Protein AF-A0A7C7QFS0-F1 (afdb_monomer)

Secondary structure (DSSP, 8-state):
-GGGT----SSHHHHHHHEEEE-GGG--TT-EEEE--SSSSS--EEEEEEETTEEEE--STTSPPEEEETTSHHHHTTEEEEEEE-

Mean predicted aligned error: 2.81 Å

Structure (mmCIF, N/CA/C/O backbone):
data_AF-A0A7C7QFS0-F1
#
_entry.id   AF-A0A7C7QFS0-F1
#
loop_
_atom_site.group_PDB
_atom_site.id
_atom_site.type_symbol
_atom_site.label_atom_id
_atom_site.label_alt_id
_atom_site.label_comp_id
_atom_site.label_asym_id
_atom_site.label_entity_id
_atom_site.label_seq_id
_atom_site.pdbx_PDB_ins_code
_atom_site.Cartn_x
_atom_site.Cartn_y
_atom_site.Cartn_z
_atom_site.occupancy
_atom_site.B_iso_or_equiv
_atom_site.auth_seq_id
_atom_site.auth_comp_id
_atom_site.auth_asym_id
_atom_site.auth_atom_id
_atom_site.pdbx_PDB_model_num
ATOM 1 N N . TYR A 1 1 ? -12.361 4.303 -1.532 1.00 92.75 1 TYR A N 1
ATOM 2 C CA . TYR A 1 1 ? -13.213 3.424 -0.706 1.00 92.75 1 TYR A CA 1
ATOM 3 C C . TYR A 1 1 ? -14.480 4.096 -0.212 1.00 92.75 1 TYR A C 1
ATOM 5 O O . TYR A 1 1 ? -15.518 3.713 -0.714 1.00 92.75 1 TYR A O 1
ATOM 13 N N . ARG A 1 2 ? -14.444 5.126 0.654 1.00 93.19 2 ARG A N 1
ATOM 14 C CA . ARG A 1 2 ? -15.689 5.771 1.136 1.00 93.19 2 ARG A CA 1
ATOM 15 C C . ARG A 1 2 ? -16.609 6.257 0.007 1.00 93.19 2 ARG A C 1
ATOM 17 O O . ARG A 1 2 ? -17.791 5.956 0.020 1.00 93.19 2 ARG A O 1
ATOM 24 N N . HIS A 1 3 ? -16.052 6.932 -1.002 1.00 94.44 3 HIS A N 1
ATOM 25 C CA . HIS A 1 3 ? -16.803 7.337 -2.204 1.00 94.44 3 HIS A CA 1
ATOM 26 C C . HIS A 1 3 ? -17.339 6.160 -3.037 1.00 94.44 3 HIS A C 1
ATOM 28 O O . HIS A 1 3 ? -18.241 6.350 -3.836 1.00 94.44 3 HIS A O 1
ATOM 34 N N . ALA A 1 4 ? -16.794 4.959 -2.847 1.00 92.62 4 ALA A N 1
ATOM 35 C CA . ALA A 1 4 ? -17.228 3.718 -3.483 1.00 92.62 4 ALA A CA 1
ATOM 36 C C . ALA A 1 4 ? -18.098 2.854 -2.542 1.00 92.62 4 ALA A C 1
ATOM 38 O O . ALA A 1 4 ? -18.226 1.658 -2.763 1.00 92.62 4 ALA A O 1
ATOM 39 N N . GLY A 1 5 ? -18.642 3.428 -1.461 1.00 94.75 5 GLY A N 1
ATOM 40 C CA . GLY A 1 5 ? -19.553 2.741 -0.537 1.00 94.75 5 GLY A CA 1
ATOM 41 C C . GLY A 1 5 ? -18.894 1.872 0.541 1.00 94.75 5 GLY A C 1
ATOM 42 O O . GLY A 1 5 ? -19.595 1.373 1.412 1.00 94.75 5 GLY A O 1
ATOM 43 N N . ILE A 1 6 ? -17.564 1.731 0.544 1.00 93.94 6 ILE A N 1
ATOM 44 C CA . ILE A 1 6 ? -16.847 0.889 1.515 1.00 93.94 6 ILE A CA 1
ATOM 45 C C . ILE A 1 6 ? -16.353 1.752 2.678 1.00 93.94 6 ILE A C 1
ATOM 47 O O . ILE A 1 6 ? -15.588 2.711 2.481 1.00 93.94 6 ILE A O 1
ATOM 51 N N . GLN A 1 7 ? -16.774 1.411 3.898 1.00 94.25 7 GLN A N 1
ATOM 52 C CA . GLN A 1 7 ? -16.270 2.048 5.110 1.00 94.25 7 GLN A CA 1
ATOM 53 C C . GLN A 1 7 ? -14.902 1.484 5.472 1.00 94.25 7 GLN A C 1
ATOM 55 O O . GLN A 1 7 ? -14.699 0.281 5.539 1.00 94.25 7 GLN A O 1
ATOM 60 N N . VAL A 1 8 ? -13.943 2.376 5.700 1.00 93.69 8 VAL A N 1
ATOM 61 C CA . VAL A 1 8 ? -12.550 1.992 5.923 1.00 93.69 8 VAL A CA 1
ATOM 62 C C . VAL A 1 8 ? -12.007 2.780 7.109 1.00 93.69 8 VAL A C 1
ATOM 64 O O . VAL A 1 8 ? -12.168 4.008 7.131 1.00 93.69 8 VAL A O 1
ATOM 67 N N . PRO A 1 9 ? -11.346 2.117 8.076 1.00 95.88 9 PRO A N 1
ATOM 68 C CA . PRO A 1 9 ? -10.697 2.795 9.187 1.00 95.88 9 PRO A CA 1
ATOM 69 C C . PRO A 1 9 ? -9.675 3.839 8.734 1.00 95.88 9 PRO A C 1
ATOM 71 O O . PRO A 1 9 ? -9.109 3.777 7.637 1.00 95.88 9 PRO A O 1
ATOM 74 N N . ARG A 1 10 ? -9.407 4.825 9.591 1.00 95.19 10 ARG A N 1
ATOM 75 C CA . ARG A 1 10 ? -8.601 5.988 9.203 1.00 95.19 10 ARG A CA 1
ATOM 76 C C . ARG A 1 10 ? -7.117 5.662 9.048 1.00 95.19 10 ARG A C 1
ATOM 78 O O . ARG A 1 10 ? -6.454 6.305 8.227 1.00 95.19 10 ARG A O 1
ATOM 85 N N . THR A 1 11 ? -6.588 4.735 9.846 1.00 95.50 11 THR A N 1
ATOM 86 C CA . THR A 1 11 ? -5.146 4.462 9.913 1.00 95.50 11 THR A CA 1
ATOM 87 C C . THR A 1 11 ? -4.759 3.178 9.183 1.00 95.50 11 THR A C 1
ATOM 89 O O . THR A 1 11 ? -5.501 2.201 9.183 1.00 95.50 11 THR A O 1
ATOM 92 N N . THR A 1 12 ? -3.550 3.139 8.614 1.00 95.56 12 THR A N 1
ATOM 93 C CA . THR A 1 12 ? -3.016 1.959 7.909 1.00 95.56 12 THR A CA 1
ATOM 94 C C . THR A 1 12 ? -3.075 0.682 8.749 1.00 95.56 12 THR A C 1
ATOM 96 O O . THR A 1 12 ? -3.421 -0.379 8.242 1.00 95.56 12 THR A O 1
ATOM 99 N N . GLY A 1 13 ? -2.750 0.777 10.043 1.00 95.44 13 GLY A N 1
ATOM 100 C CA . GLY A 1 13 ? -2.760 -0.378 10.939 1.00 95.44 13 GLY A CA 1
ATOM 101 C C . GLY A 1 13 ? -4.163 -0.925 11.202 1.00 95.44 13 GLY A C 1
ATOM 102 O O . GLY A 1 13 ? -4.334 -2.136 11.292 1.00 95.44 13 GLY A O 1
ATOM 103 N N . GLU A 1 14 ? -5.168 -0.057 11.315 1.00 96.31 14 GLU A N 1
ATOM 104 C CA . GLU A 1 14 ? -6.564 -0.490 11.442 1.00 96.31 14 GLU A CA 1
ATOM 105 C C . GLU A 1 14 ? -7.090 -1.072 10.133 1.00 96.31 14 GLU A C 1
ATOM 107 O O . GLU A 1 14 ? -7.746 -2.104 10.162 1.00 96.31 14 GLU A O 1
ATOM 112 N N . GLN A 1 15 ? -6.753 -0.467 8.990 1.00 97.06 15 GLN A N 1
ATOM 113 C CA . GLN A 1 15 ? -7.115 -1.000 7.673 1.00 97.06 1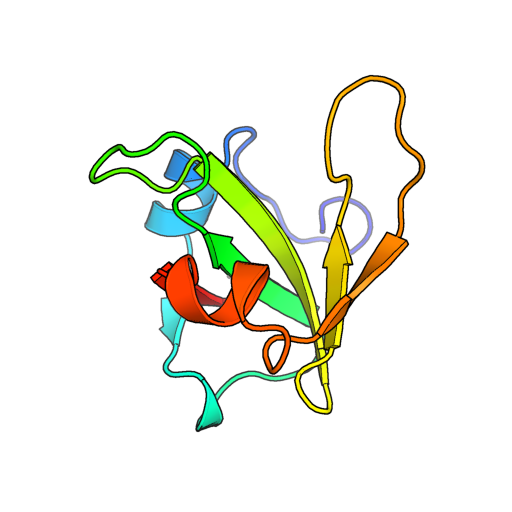5 GLN A CA 1
ATOM 114 C C . GLN A 1 15 ? -6.569 -2.408 7.466 1.00 97.06 15 GLN A C 1
ATOM 116 O O . GLN A 1 15 ? -7.294 -3.281 7.006 1.00 97.06 15 GLN A O 1
ATOM 121 N N . TYR A 1 16 ? -5.316 -2.645 7.857 1.00 96.44 16 TYR A N 1
ATOM 122 C CA . TYR A 1 16 ? -4.709 -3.971 7.813 1.00 96.44 16 TYR A CA 1
ATOM 123 C C . TYR A 1 16 ? -5.474 -4.989 8.658 1.00 96.44 16 TYR A C 1
ATOM 125 O O . TYR A 1 16 ? -5.760 -6.079 8.180 1.00 96.44 16 TYR A O 1
ATOM 133 N N . ARG A 1 17 ? -5.853 -4.623 9.890 1.00 95.44 17 ARG A N 1
AT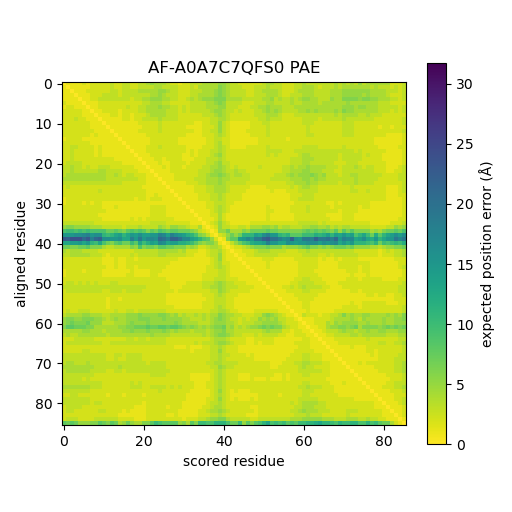OM 134 C CA . ARG A 1 17 ? -6.643 -5.502 10.772 1.00 95.44 17 ARG A CA 1
ATOM 135 C C . ARG A 1 17 ? -8.071 -5.734 10.277 1.00 95.44 17 ARG A C 1
ATOM 137 O O . ARG A 1 17 ? -8.629 -6.782 10.561 1.00 95.44 17 ARG A O 1
ATOM 144 N N . ALA A 1 18 ? -8.651 -4.765 9.574 1.00 9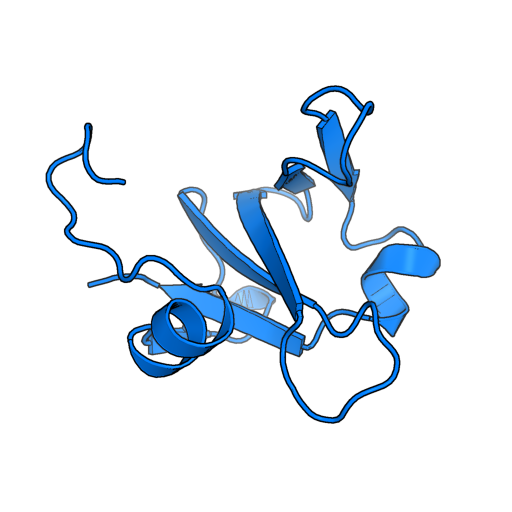5.81 18 ALA A N 1
ATOM 145 C CA . ALA A 1 18 ? -9.992 -4.855 9.002 1.00 95.81 18 ALA A CA 1
ATOM 146 C C . ALA A 1 18 ? -10.025 -5.548 7.627 1.00 95.81 18 ALA A C 1
ATOM 148 O O . ALA A 1 18 ? -11.103 -5.753 7.080 1.00 95.81 18 ALA A O 1
ATOM 1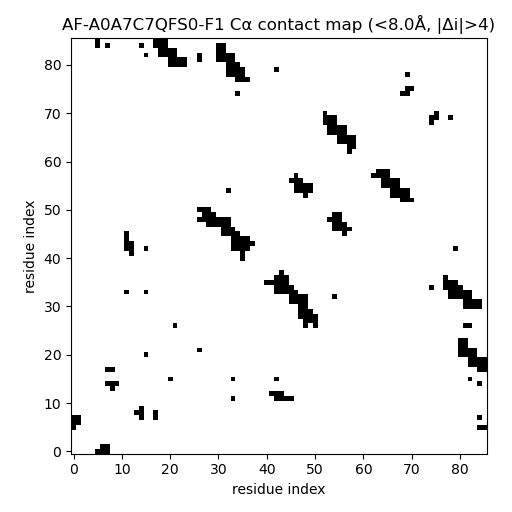49 N N . SER A 1 19 ? -8.867 -5.879 7.046 1.00 96.38 19 SER A N 1
ATOM 150 C CA . SER A 1 19 ? -8.787 -6.512 5.728 1.00 96.38 19 SER A CA 1
ATOM 151 C C . SER A 1 19 ? -8.739 -8.033 5.836 1.00 96.38 19 SER A C 1
ATOM 153 O O . SER A 1 19 ? -8.045 -8.582 6.692 1.00 96.38 19 SER A O 1
ATOM 155 N N . LEU A 1 20 ? -9.362 -8.721 4.881 1.00 97.19 20 LEU A N 1
ATOM 156 C CA . LEU A 1 20 ? -9.028 -10.112 4.589 1.00 97.19 20 LEU A CA 1
ATOM 157 C C . LEU A 1 20 ? -7.635 -10.144 3.951 1.00 97.19 20 LEU A C 1
ATOM 159 O O . LEU A 1 20 ? -7.464 -9.644 2.840 1.00 97.19 20 LEU A O 1
ATOM 163 N N . LEU A 1 21 ? -6.635 -10.687 4.646 1.00 96.62 21 LEU A N 1
ATOM 164 C CA . LEU A 1 21 ? -5.260 -10.723 4.144 1.00 96.62 21 LEU A CA 1
ATOM 165 C C . LEU A 1 21 ? -5.124 -11.708 2.980 1.00 96.62 21 LEU A C 1
ATOM 167 O O . LEU A 1 21 ? -5.572 -12.850 3.060 1.00 96.62 21 LEU A O 1
ATOM 171 N N . LEU A 1 22 ? -4.475 -11.255 1.908 1.00 95.38 22 LEU A N 1
ATOM 172 C CA . LEU A 1 22 ? -4.329 -12.001 0.664 1.00 95.38 22 LEU A CA 1
ATOM 173 C C . LEU A 1 22 ? -2.851 -12.160 0.282 1.00 95.38 22 LEU A C 1
ATOM 175 O O . LEU A 1 22 ? -2.076 -11.196 0.374 1.00 95.38 22 LEU A O 1
ATOM 179 N N . PRO A 1 23 ? -2.444 -13.348 -0.206 1.00 92.19 23 PRO A N 1
ATOM 180 C CA . PRO A 1 23 ? -1.141 -13.516 -0.829 1.00 92.19 23 PRO A CA 1
ATOM 181 C C . PRO A 1 23 ? -1.080 -12.746 -2.155 1.00 92.19 23 PRO A C 1
ATOM 183 O O . PRO A 1 23 ? -2.098 -12.490 -2.796 1.00 92.19 23 PRO A O 1
ATOM 186 N N . ARG A 1 24 ? 0.135 -12.416 -2.616 1.00 89.12 24 ARG A N 1
ATOM 187 C CA . ARG A 1 24 ? 0.343 -11.593 -3.827 1.00 89.12 24 ARG A CA 1
ATOM 188 C C . ARG A 1 24 ? -0.381 -12.113 -5.072 1.00 89.12 24 ARG A C 1
ATOM 190 O O . ARG A 1 24 ? -0.876 -11.309 -5.847 1.00 89.12 24 ARG A O 1
ATOM 197 N N . HIS A 1 25 ? -0.433 -13.430 -5.259 1.00 91.69 25 HIS A N 1
ATOM 198 C CA . HIS A 1 25 ? -1.061 -14.047 -6.431 1.00 91.69 25 HIS A CA 1
ATOM 199 C C . HIS A 1 25 ? -2.597 -13.975 -6.412 1.00 91.69 25 HIS A C 1
ATOM 201 O O . HIS A 1 25 ? -3.217 -14.177 -7.447 1.00 91.69 25 HIS A O 1
ATOM 207 N N . ALA A 1 26 ? -3.208 -13.696 -5.256 1.00 95.62 26 ALA A N 1
ATOM 208 C CA . ALA A 1 26 ? -4.657 -13.567 -5.109 1.00 95.62 26 ALA A CA 1
ATOM 209 C C . ALA A 1 26 ? -5.137 -12.108 -5.197 1.00 95.62 26 ALA A C 1
ATOM 211 O O . ALA A 1 26 ? -6.337 -11.856 -5.108 1.00 95.62 26 ALA A O 1
ATOM 212 N N . LEU A 1 27 ? -4.216 -11.148 -5.346 1.00 96.94 27 LEU A N 1
ATOM 213 C CA . LEU A 1 27 ? -4.560 -9.733 -5.421 1.00 96.94 27 LEU A CA 1
ATOM 214 C C . LEU A 1 27 ? -5.285 -9.402 -6.723 1.00 96.94 27 LEU A C 1
ATOM 216 O O . LEU A 1 27 ? -4.838 -9.758 -7.814 1.00 96.94 27 LEU A O 1
ATOM 220 N N . GLN A 1 28 ? -6.359 -8.634 -6.597 1.00 97.81 28 GLN A N 1
ATOM 221 C CA . GLN A 1 28 ? -7.140 -8.090 -7.700 1.00 97.81 28 GLN A CA 1
ATOM 222 C C . GLN A 1 28 ? -7.138 -6.556 -7.644 1.00 97.81 28 GLN A C 1
ATOM 224 O O . GLN A 1 28 ? -6.959 -5.980 -6.565 1.00 97.81 28 GLN A O 1
ATOM 229 N N . PRO A 1 29 ? -7.308 -5.863 -8.786 1.00 98.25 29 PRO A N 1
ATOM 230 C CA . PRO A 1 29 ? -7.420 -4.410 -8.798 1.00 98.25 29 PRO A CA 1
ATOM 231 C C . PRO A 1 29 ? -8.456 -3.913 -7.780 1.00 98.25 29 PRO A C 1
ATOM 233 O O . PRO A 1 29 ? -9.570 -4.428 -7.715 1.00 98.25 29 PRO A O 1
ATOM 236 N N . GLY A 1 30 ? -8.077 -2.920 -6.976 1.00 97.44 30 GLY A N 1
ATOM 237 C CA . GLY A 1 30 ? -8.899 -2.398 -5.882 1.00 97.44 30 GLY A CA 1
ATOM 238 C C . GLY A 1 30 ? -8.602 -3.000 -4.506 1.00 97.44 30 GLY A C 1
ATOM 239 O O . GLY A 1 30 ? -8.965 -2.376 -3.506 1.00 97.44 30 GLY A O 1
ATOM 240 N N . ASP A 1 31 ? -7.887 -4.125 -4.421 1.00 98.19 31 ASP A N 1
ATOM 241 C CA . ASP A 1 31 ? -7.319 -4.593 -3.153 1.00 98.19 31 ASP A CA 1
ATOM 242 C C . ASP A 1 31 ? -6.266 -3.593 -2.643 1.00 98.19 31 ASP A C 1
ATOM 244 O O . ASP A 1 31 ? -5.643 -2.855 -3.410 1.00 98.19 31 ASP A O 1
ATOM 248 N N . VAL A 1 32 ? -6.053 -3.548 -1.332 1.00 97.94 32 VAL A N 1
ATOM 249 C CA . VAL A 1 32 ? -4.989 -2.748 -0.721 1.00 97.94 32 VAL A CA 1
ATOM 250 C C . VAL A 1 32 ? -3.721 -3.570 -0.558 1.00 97.94 32 VAL A C 1
ATOM 252 O O . VAL A 1 32 ? -3.741 -4.790 -0.405 1.00 97.94 32 VAL A O 1
ATOM 255 N N . ILE A 1 33 ? -2.586 -2.886 -0.557 1.00 98.00 33 ILE A N 1
ATOM 256 C CA . ILE A 1 33 ? -1.291 -3.483 -0.255 1.00 98.00 33 ILE A CA 1
ATOM 257 C C . ILE A 1 33 ? -0.584 -2.687 0.831 1.00 98.00 33 ILE A C 1
ATOM 259 O O . ILE A 1 33 ? -0.638 -1.456 0.862 1.00 98.00 33 ILE A O 1
ATOM 263 N N . PHE A 1 34 ? 0.092 -3.399 1.724 1.00 97.31 34 PHE A N 1
ATOM 264 C CA . PHE A 1 34 ? 0.663 -2.842 2.942 1.00 97.31 34 PHE A CA 1
ATOM 265 C C . PHE A 1 34 ? 2.178 -2.995 2.973 1.00 97.31 34 PHE A C 1
ATOM 267 O O . PHE A 1 34 ? 2.720 -3.998 2.503 1.00 97.31 34 PHE A O 1
ATOM 274 N N . PHE A 1 35 ? 2.864 -2.018 3.573 1.00 96.62 35 PHE A N 1
ATOM 275 C CA . PHE A 1 35 ? 4.325 -2.001 3.645 1.00 96.62 35 PHE A CA 1
ATOM 276 C C . PHE A 1 35 ? 4.879 -1.584 5.017 1.00 96.62 35 PHE A C 1
ATOM 278 O O . PHE A 1 35 ? 4.287 -0.777 5.745 1.00 96.62 35 PHE A O 1
ATOM 285 N N . HIS A 1 36 ? 6.078 -2.082 5.325 1.00 95.38 36 HIS A N 1
ATOM 286 C CA . HIS A 1 36 ? 6.913 -1.719 6.473 1.00 95.38 36 HIS A CA 1
ATOM 287 C C . HIS A 1 36 ? 7.956 -0.659 6.072 1.00 95.38 36 HIS A C 1
ATOM 289 O O . HIS A 1 36 ? 9.113 -0.978 5.806 1.00 95.38 36 HIS A O 1
ATOM 295 N N . LEU A 1 37 ? 7.568 0.621 5.995 1.00 91.00 37 LEU A N 1
ATOM 296 C CA . LEU A 1 37 ? 8.501 1.696 5.609 1.00 91.00 37 LEU A CA 1
ATOM 297 C C . LEU A 1 37 ? 9.344 2.225 6.774 1.00 91.00 37 LEU A C 1
ATOM 299 O O . LEU A 1 37 ? 10.473 2.655 6.563 1.00 91.00 37 LEU A O 1
ATOM 303 N N . ARG A 1 38 ? 8.809 2.198 7.998 1.00 82.94 38 ARG A N 1
ATOM 304 C CA . ARG A 1 38 ? 9.443 2.804 9.184 1.00 82.94 38 ARG A CA 1
ATOM 305 C C . ARG A 1 38 ? 10.269 1.827 10.033 1.00 82.94 38 ARG A C 1
ATOM 307 O O . ARG A 1 38 ? 10.432 2.057 11.222 1.00 82.94 38 ARG A O 1
ATOM 314 N N . GLY A 1 39 ? 10.735 0.717 9.453 1.00 67.19 39 GLY A N 1
ATOM 315 C CA . GLY A 1 39 ? 11.599 -0.259 10.141 1.00 67.19 39 GLY A CA 1
ATOM 316 C C . GLY A 1 39 ? 10.953 -1.020 11.310 1.00 67.19 39 GLY A C 1
ATOM 317 O O . GLY A 1 39 ? 11.641 -1.755 12.007 1.00 67.19 39 GLY A O 1
ATOM 318 N N . ALA A 1 40 ? 9.647 -0.861 11.532 1.00 68.81 40 ALA A N 1
ATOM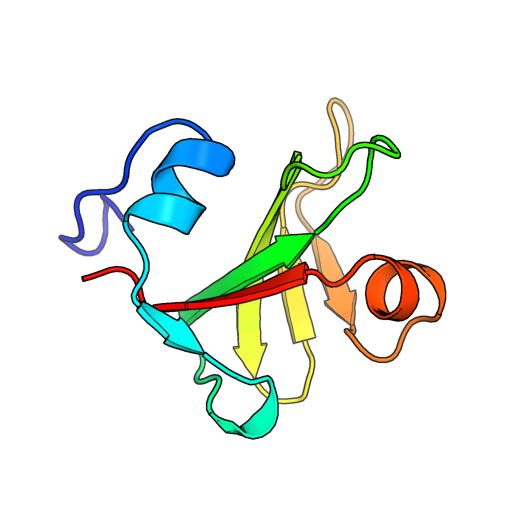 319 C CA . ALA A 1 40 ? 8.909 -1.525 12.600 1.00 68.81 40 ALA A CA 1
ATOM 320 C C . ALA A 1 40 ? 8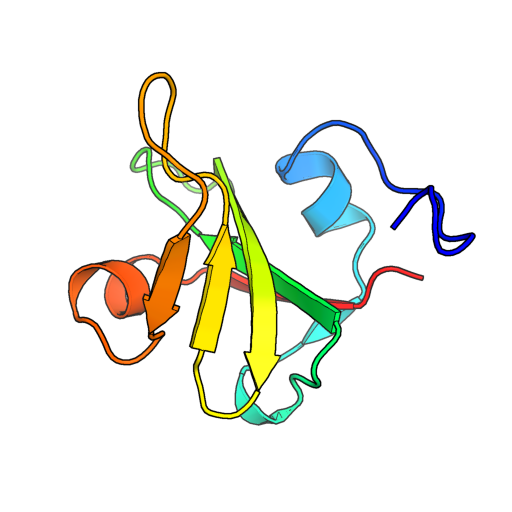.215 -2.803 12.103 1.00 68.81 40 ALA A C 1
ATOM 322 O O . ALA A 1 40 ? 7.856 -2.908 10.931 1.00 68.81 40 ALA A O 1
ATOM 323 N N . SER A 1 41 ? 7.898 -3.705 13.036 1.00 75.31 41 SER A N 1
ATOM 324 C CA . SER A 1 41 ? 7.023 -4.876 12.841 1.00 75.31 41 SER A CA 1
ATOM 325 C C . SER A 1 41 ? 5.572 -4.530 12.467 1.00 75.31 41 SER A C 1
ATOM 327 O O . SER A 1 41 ? 4.745 -5.420 12.292 1.00 75.31 41 SER A O 1
ATOM 329 N N . LYS A 1 42 ? 5.236 -3.236 12.378 1.00 88.56 42 LYS A N 1
ATOM 330 C CA . LYS A 1 42 ? 3.893 -2.733 12.086 1.00 88.56 42 LYS A CA 1
ATOM 331 C C . LYS A 1 42 ? 3.844 -2.098 10.703 1.00 88.56 42 LYS A C 1
ATOM 333 O O . LYS A 1 42 ? 4.699 -1.282 10.340 1.00 88.56 42 LYS A O 1
ATOM 338 N N . VAL A 1 43 ? 2.779 -2.401 9.965 1.00 94.56 43 VAL A N 1
ATOM 339 C CA . VAL A 1 43 ? 2.458 -1.740 8.696 1.00 94.56 43 VAL A CA 1
ATOM 340 C C . VAL A 1 43 ? 2.347 -0.228 8.892 1.00 94.56 43 VAL A C 1
ATOM 342 O O . VAL A 1 43 ? 1.708 0.263 9.823 1.00 94.56 43 VAL A O 1
ATOM 345 N N . SER A 1 44 ? 3.022 0.522 8.027 1.00 94.81 44 SER A N 1
ATOM 346 C CA . SER A 1 44 ? 3.153 1.984 8.141 1.00 94.81 44 SER A CA 1
ATOM 347 C C . SER A 1 44 ? 2.792 2.720 6.860 1.00 94.81 44 SER A C 1
ATOM 349 O O . SER A 1 44 ? 2.661 3.941 6.883 1.00 94.81 44 SER A O 1
ATOM 351 N N . HIS A 1 45 ? 2.586 1.989 5.765 1.00 96.75 45 HIS A N 1
ATOM 352 C CA . HIS A 1 45 ? 2.203 2.543 4.476 1.00 96.75 45 HIS A CA 1
ATOM 353 C C . HIS A 1 45 ? 1.208 1.632 3.761 1.00 96.75 45 HIS A C 1
ATOM 355 O O . HIS A 1 45 ? 1.254 0.414 3.941 1.00 96.75 45 HIS A O 1
ATOM 361 N N . VAL A 1 46 ? 0.321 2.234 2.969 1.00 97.62 46 VAL A N 1
ATOM 362 C CA . VAL A 1 46 ? -0.715 1.544 2.195 1.00 97.62 46 VAL A CA 1
ATOM 363 C C . VAL A 1 46 ? -0.799 2.122 0.783 1.00 97.62 46 VAL A C 1
ATOM 365 O O . VAL A 1 46 ? -0.591 3.321 0.577 1.00 97.62 46 VAL A O 1
ATOM 368 N N . GLY A 1 47 ? -1.090 1.262 -0.184 1.00 98.00 47 GLY A N 1
ATOM 369 C CA . GLY A 1 47 ? -1.437 1.624 -1.555 1.00 98.00 47 GLY A CA 1
ATOM 370 C C . GLY A 1 47 ? -2.632 0.813 -2.048 1.00 98.00 47 GLY A C 1
ATOM 371 O O . GLY A 1 47 ? -3.017 -0.166 -1.412 1.00 98.00 47 GLY A O 1
ATOM 372 N N . ILE A 1 48 ? -3.203 1.220 -3.178 1.00 98.38 48 ILE A N 1
ATOM 373 C CA . ILE A 1 48 ? -4.288 0.502 -3.858 1.00 98.38 48 ILE A CA 1
ATOM 374 C C . ILE A 1 48 ? -3.682 -0.241 -5.044 1.00 98.38 48 ILE A C 1
ATOM 376 O O . ILE A 1 48 ? -3.021 0.371 -5.885 1.00 98.38 48 ILE A O 1
ATOM 380 N N . TYR A 1 49 ? -3.885 -1.551 -5.096 1.00 98.62 49 TYR A N 1
ATOM 381 C CA . TYR A 1 49 ? -3.408 -2.408 -6.168 1.00 98.62 49 TYR A CA 1
ATOM 382 C C . TYR A 1 49 ? -4.169 -2.122 -7.463 1.00 98.62 49 TYR A C 1
ATOM 384 O O . TYR A 1 49 ? -5.392 -1.985 -7.466 1.00 98.62 49 TYR A O 1
ATOM 392 N N . LEU A 1 50 ? -3.432 -2.024 -8.566 1.00 98.50 50 LEU A N 1
ATOM 393 C CA . LEU A 1 50 ? -3.968 -1.724 -9.894 1.00 98.50 50 LEU A CA 1
ATOM 394 C C . LEU A 1 50 ? -3.969 -2.947 -10.823 1.00 98.50 50 LEU A C 1
ATOM 396 O O . LEU A 1 50 ? -4.492 -2.852 -11.927 1.00 98.50 50 LEU A O 1
ATOM 400 N N . GLY A 1 51 ? -3.395 -4.075 -10.393 1.00 97.44 51 GLY A N 1
ATOM 401 C CA . GLY A 1 51 ? -3.071 -5.201 -11.272 1.00 97.44 51 GLY A CA 1
ATOM 402 C C . GLY A 1 51 ? -1.620 -5.163 -11.755 1.00 97.44 51 GLY A C 1
ATOM 403 O O . GLY A 1 51 ? -0.920 -4.166 -11.580 1.00 97.44 51 GLY A O 1
ATOM 404 N N . ASP A 1 52 ? -1.152 -6.269 -12.333 1.00 96.12 52 ASP A N 1
ATOM 405 C CA . ASP A 1 52 ? 0.182 -6.403 -12.946 1.00 96.12 52 ASP A CA 1
ATOM 406 C C . ASP A 1 52 ? 1.354 -5.984 -12.044 1.00 96.12 52 ASP A C 1
ATOM 408 O O . ASP A 1 52 ? 2.332 -5.390 -12.490 1.00 96.12 52 ASP A O 1
ATOM 412 N N . GLY A 1 53 ? 1.248 -6.218 -10.734 1.00 96.00 53 GLY A N 1
ATOM 413 C CA . GLY A 1 53 ? 2.273 -5.791 -9.783 1.00 96.00 53 GLY A CA 1
ATOM 414 C C . GLY A 1 53 ? 2.320 -4.278 -9.532 1.00 96.00 53 GLY A C 1
ATOM 415 O O . GLY A 1 53 ? 3.186 -3.832 -8.783 1.00 96.00 53 GLY A O 1
ATOM 416 N N . ARG A 1 54 ? 1.409 -3.482 -10.101 1.00 98.38 54 ARG A N 1
ATOM 417 C CA . ARG A 1 54 ? 1.361 -2.020 -9.959 1.00 98.38 54 ARG A CA 1
ATOM 418 C C . ARG A 1 54 ? 0.411 -1.584 -8.854 1.00 98.38 54 ARG A C 1
ATOM 420 O O . ARG A 1 54 ? -0.592 -2.236 -8.569 1.00 98.38 54 ARG A O 1
ATOM 427 N N . PHE A 1 55 ? 0.700 -0.439 -8.246 1.00 98.69 55 PHE A N 1
ATOM 428 C CA . PHE A 1 55 ? -0.155 0.164 -7.228 1.00 98.69 55 PHE A CA 1
ATOM 429 C C . PHE A 1 55 ? -0.037 1.684 -7.201 1.00 98.69 55 PHE A C 1
ATOM 431 O O . PHE A 1 55 ? 1.021 2.236 -7.494 1.00 98.69 55 PHE A O 1
ATOM 438 N N . ILE A 1 56 ? -1.113 2.358 -6.802 1.00 98.62 56 ILE A N 1
ATOM 439 C CA . ILE A 1 56 ? -1.145 3.807 -6.584 1.00 98.62 56 ILE A CA 1
ATOM 440 C C . ILE A 1 56 ? -1.092 4.125 -5.091 1.00 98.62 56 ILE A C 1
ATOM 442 O O . ILE A 1 56 ? -1.718 3.450 -4.270 1.00 98.62 56 ILE A O 1
ATOM 446 N N . HIS A 1 57 ? -0.337 5.154 -4.715 1.00 98.12 57 HIS A N 1
ATOM 447 C CA . HIS A 1 57 ? -0.199 5.560 -3.318 1.00 98.12 57 HIS A CA 1
ATOM 448 C C . HIS A 1 57 ? 0.201 7.034 -3.176 1.00 98.12 57 HIS A C 1
ATOM 450 O O . HIS A 1 57 ? 0.694 7.659 -4.113 1.00 98.12 57 HIS A O 1
ATOM 456 N N . ALA A 1 58 ? 0.010 7.580 -1.972 1.00 97.19 58 ALA A N 1
ATOM 457 C CA . ALA A 1 58 ? 0.536 8.881 -1.564 1.00 97.19 58 ALA A CA 1
ATOM 458 C C . ALA A 1 58 ? 1.836 8.664 -0.755 1.00 97.19 58 ALA A C 1
ATOM 460 O O . ALA A 1 58 ? 1.750 8.347 0.430 1.00 97.19 58 ALA A O 1
ATOM 461 N N . PRO A 1 59 ? 3.033 8.754 -1.366 1.00 90.38 59 PRO A N 1
ATOM 462 C CA . PRO A 1 59 ? 4.284 8.237 -0.792 1.00 90.38 59 PRO A CA 1
ATOM 463 C C . PRO A 1 59 ? 4.714 8.891 0.523 1.00 90.38 59 PRO A C 1
ATOM 465 O O . PRO A 1 59 ? 5.184 8.207 1.428 1.00 90.38 59 PRO A O 1
ATOM 468 N N . SER A 1 60 ? 4.604 10.213 0.618 1.00 91.31 60 SER A N 1
ATOM 469 C CA . SER A 1 60 ? 4.970 10.984 1.806 1.00 91.31 60 SER A CA 1
ATOM 470 C C . SER A 1 60 ? 4.427 12.404 1.692 1.00 91.31 60 SER A C 1
ATOM 472 O O . SER A 1 60 ? 4.089 12.860 0.598 1.00 91.31 60 SER A O 1
ATOM 474 N N . THR A 1 61 ? 4.412 13.134 2.806 1.00 90.69 61 THR A N 1
ATOM 475 C CA . THR A 1 61 ? 4.140 14.577 2.817 1.00 90.69 61 THR A CA 1
ATOM 476 C C . THR A 1 61 ? 5.014 15.301 1.786 1.00 90.69 61 THR A C 1
ATOM 478 O O . THR A 1 61 ? 6.197 14.988 1.643 1.00 90.69 61 THR A O 1
ATOM 481 N N . GLY A 1 62 ? 4.416 16.232 1.039 1.00 93.69 62 GLY A N 1
ATOM 482 C CA . GLY A 1 62 ? 5.094 17.036 0.014 1.00 93.69 62 GLY A CA 1
ATOM 483 C C . GLY A 1 62 ? 5.297 16.347 -1.340 1.00 93.69 62 GLY A C 1
ATOM 484 O O . GLY A 1 62 ? 5.651 17.016 -2.307 1.00 93.69 62 GLY A O 1
ATOM 485 N N . LYS A 1 63 ? 5.045 15.037 -1.454 1.00 94.12 63 LYS A N 1
ATOM 486 C CA . LYS A 1 63 ? 5.115 14.314 -2.730 1.00 94.12 63 LYS A CA 1
ATOM 487 C C . LYS A 1 63 ? 3.731 14.130 -3.347 1.00 94.12 63 LYS A C 1
ATOM 489 O O . LYS A 1 63 ? 2.719 14.084 -2.651 1.00 94.12 63 LYS A O 1
ATOM 494 N N . LYS A 1 64 ? 3.702 14.004 -4.674 1.00 97.25 64 LYS A N 1
ATOM 495 C CA . LYS A 1 64 ? 2.477 13.740 -5.435 1.00 97.25 64 LYS A CA 1
ATOM 496 C C . LYS A 1 64 ? 2.086 12.268 -5.334 1.00 97.25 64 LYS A C 1
ATOM 498 O O . LYS A 1 64 ? 2.941 11.405 -5.149 1.00 97.25 64 LYS A O 1
ATOM 503 N N . VAL A 1 65 ? 0.790 12.006 -5.479 1.00 97.88 65 VAL A N 1
ATOM 504 C CA . VAL A 1 65 ? 0.268 10.651 -5.677 1.00 97.88 65 VAL A CA 1
ATOM 505 C C . VAL A 1 65 ? 0.913 10.061 -6.930 1.00 97.88 65 VAL A C 1
ATOM 507 O O . VAL A 1 65 ? 0.976 10.728 -7.962 1.00 97.88 65 VAL A O 1
ATOM 510 N N . SER A 1 66 ? 1.408 8.832 -6.831 1.00 97.94 66 SER A N 1
ATOM 511 C CA . SER A 1 66 ? 2.171 8.179 -7.894 1.00 97.94 66 SER A CA 1
ATOM 512 C C . SER A 1 66 ? 1.855 6.694 -7.983 1.00 97.94 66 SER A C 1
ATOM 514 O O . SER A 1 66 ? 1.395 6.083 -7.015 1.00 97.94 66 SER A O 1
ATOM 516 N N . VAL A 1 67 ? 2.137 6.117 -9.150 1.00 98.50 67 VAL A N 1
ATOM 517 C CA . VAL A 1 67 ? 2.128 4.669 -9.369 1.00 98.50 67 VAL A CA 1
ATOM 518 C C . VAL A 1 67 ? 3.530 4.119 -9.113 1.00 98.50 67 VAL A C 1
ATOM 520 O O . VAL A 1 67 ? 4.530 4.772 -9.406 1.00 98.50 67 VAL A O 1
ATOM 523 N N . SER A 1 68 ? 3.610 2.937 -8.521 1.00 98.25 68 SER A N 1
ATOM 524 C CA . SER A 1 68 ? 4.850 2.202 -8.278 1.00 98.25 68 SER A CA 1
ATOM 525 C C . SER A 1 68 ? 4.641 0.711 -8.525 1.00 98.25 68 SER A C 1
ATOM 527 O O . SER A 1 68 ? 3.507 0.242 -8.639 1.00 98.25 68 SER A O 1
ATOM 529 N N . GLU A 1 69 ? 5.742 -0.032 -8.612 1.00 97.75 69 GLU A N 1
ATOM 530 C CA . GLU A 1 69 ? 5.742 -1.461 -8.921 1.00 97.75 69 GLU A CA 1
ATOM 531 C C . GLU A 1 69 ? 6.245 -2.288 -7.737 1.00 97.75 69 GLU A C 1
ATOM 533 O O . GLU A 1 69 ? 7.247 -1.962 -7.103 1.00 97.75 69 GLU A O 1
ATOM 538 N N . LEU A 1 70 ? 5.583 -3.410 -7.458 1.00 95.94 70 LEU A N 1
ATOM 539 C CA . LEU A 1 70 ? 6.002 -4.400 -6.461 1.00 95.94 70 LEU A CA 1
ATOM 540 C C . LEU A 1 70 ? 7.316 -5.100 -6.833 1.00 95.94 70 LEU A C 1
ATOM 542 O O . LEU A 1 70 ? 7.946 -5.710 -5.965 1.00 95.94 70 LEU A O 1
ATOM 546 N N . GLY A 1 71 ? 7.706 -5.038 -8.110 1.00 96.00 71 GLY A N 1
ATOM 547 C CA . GLY A 1 71 ? 8.982 -5.541 -8.614 1.00 96.00 71 GLY A CA 1
ATOM 548 C C . GLY A 1 71 ? 10.182 -4.685 -8.201 1.00 96.00 71 GLY A C 1
ATOM 549 O O . GLY A 1 71 ? 11.276 -5.234 -8.048 1.00 96.00 71 GLY A O 1
ATOM 550 N N . ASP A 1 72 ? 9.975 -3.386 -7.948 1.00 96.69 72 ASP A N 1
ATOM 551 C CA . ASP A 1 72 ? 11.022 -2.464 -7.497 1.00 96.69 72 ASP A CA 1
ATOM 552 C C . ASP A 1 72 ? 11.660 -3.000 -6.201 1.00 96.69 72 ASP A C 1
ATOM 554 O O . ASP A 1 72 ? 10.942 -3.256 -5.224 1.00 96.69 72 ASP A O 1
ATOM 558 N N . PRO A 1 73 ? 12.996 -3.164 -6.139 1.00 96.50 73 PRO A N 1
ATOM 559 C CA . PRO A 1 73 ? 13.688 -3.635 -4.945 1.00 96.50 73 PRO A CA 1
ATOM 560 C C . PRO A 1 73 ? 13.300 -2.898 -3.656 1.00 96.50 73 PRO A C 1
ATOM 562 O O . PRO A 1 73 ? 13.247 -3.525 -2.592 1.00 96.50 73 PRO A O 1
ATOM 565 N N . TYR A 1 74 ? 13.012 -1.595 -3.726 1.00 94.75 74 TYR A N 1
ATOM 566 C CA . TYR A 1 74 ? 12.589 -0.798 -2.581 1.00 94.75 74 TYR A CA 1
ATOM 567 C C . TYR A 1 74 ? 11.248 -1.284 -2.015 1.00 94.75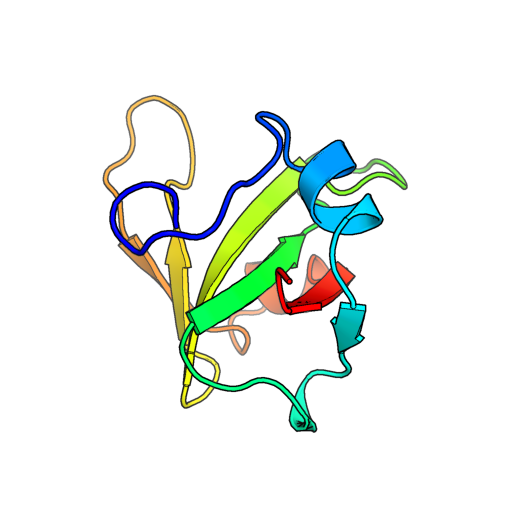 74 TYR A C 1
ATOM 569 O O . TYR A 1 74 ? 11.144 -1.530 -0.807 1.00 94.75 74 TYR A O 1
ATOM 577 N N . TRP A 1 75 ? 10.244 -1.458 -2.875 1.00 95.62 75 TRP A N 1
ATOM 578 C CA . TRP A 1 75 ? 8.901 -1.894 -2.491 1.00 95.62 75 TRP A CA 1
ATOM 579 C C . TRP A 1 75 ? 8.851 -3.385 -2.190 1.00 95.62 75 TRP A C 1
ATOM 581 O O . TRP A 1 75 ? 8.263 -3.796 -1.188 1.00 95.62 75 TRP A O 1
ATOM 591 N N . ARG A 1 76 ? 9.552 -4.196 -2.987 1.00 94.94 76 ARG A N 1
ATOM 592 C CA . ARG A 1 76 ? 9.621 -5.650 -2.834 1.00 94.94 76 ARG A CA 1
ATOM 593 C C . ARG A 1 76 ? 10.116 -6.060 -1.454 1.00 94.94 76 ARG A C 1
ATOM 595 O O . ARG A 1 76 ? 9.529 -6.959 -0.858 1.00 94.94 76 ARG A O 1
ATOM 602 N N . ARG A 1 77 ? 11.165 -5.395 -0.950 1.00 94.12 77 ARG A N 1
ATOM 603 C CA . ARG A 1 77 ? 11.758 -5.651 0.378 1.00 94.12 77 ARG A CA 1
ATOM 604 C C . ARG A 1 77 ? 10.868 -5.210 1.542 1.00 94.12 77 ARG A C 1
ATOM 606 O O . ARG A 1 77 ? 11.081 -5.661 2.659 1.00 94.12 77 ARG A O 1
ATOM 613 N N . ARG A 1 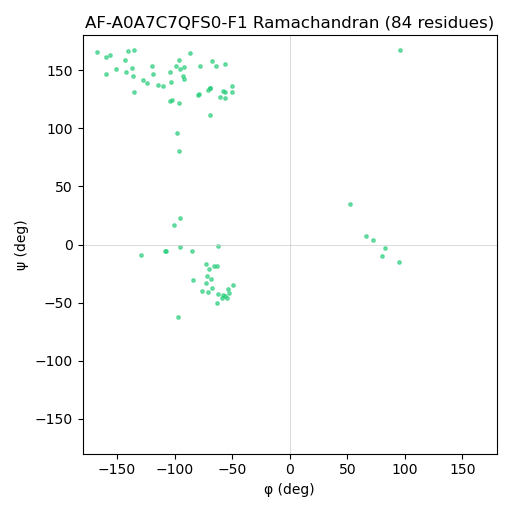78 ? 9.917 -4.305 1.304 1.00 94.69 78 ARG A N 1
ATOM 614 C CA . ARG A 1 78 ? 9.080 -3.691 2.350 1.00 94.69 78 ARG A CA 1
ATOM 615 C C . ARG A 1 78 ? 7.640 -4.173 2.325 1.00 94.69 78 ARG A C 1
ATOM 617 O O . ARG A 1 78 ? 6.871 -3.784 3.197 1.00 94.69 78 ARG A O 1
ATOM 624 N N . PHE A 1 79 ? 7.266 -4.969 1.332 1.00 95.00 79 PHE A N 1
ATOM 625 C CA . PHE A 1 79 ? 5.931 -5.532 1.215 1.00 95.00 79 PHE A CA 1
ATOM 626 C C . PHE A 1 79 ? 5.613 -6.403 2.430 1.00 95.00 79 PHE A C 1
ATOM 628 O O . PHE A 1 79 ? 6.368 -7.319 2.748 1.00 95.00 79 PHE A O 1
ATOM 635 N N . ALA A 1 80 ? 4.489 -6.115 3.076 1.00 94.75 80 ALA A N 1
ATOM 636 C CA . ALA A 1 80 ? 3.987 -6.868 4.214 1.00 94.75 80 ALA A CA 1
ATOM 637 C C . ALA A 1 80 ? 2.931 -7.888 3.765 1.00 94.75 80 ALA A C 1
ATOM 639 O O . ALA A 1 80 ? 3.143 -9.088 3.887 1.00 94.75 80 ALA A O 1
ATOM 640 N N . SER A 1 81 ? 1.816 -7.414 3.205 1.00 95.44 81 SER A N 1
ATOM 641 C CA . SER A 1 81 ? 0.717 -8.255 2.717 1.00 95.44 81 SER A CA 1
ATOM 642 C C . SER A 1 81 ? -0.143 -7.492 1.714 1.00 95.44 81 SER A C 1
ATOM 644 O O . SER A 1 81 ? -0.134 -6.258 1.692 1.00 95.44 81 SER A O 1
ATOM 646 N N . GLY A 1 82 ? -0.921 -8.225 0.921 1.00 97.50 82 GLY A N 1
ATOM 647 C CA . GLY A 1 82 ? -2.130 -7.697 0.302 1.00 97.50 82 GLY A CA 1
ATOM 648 C C . GLY A 1 82 ? -3.327 -7.833 1.243 1.00 97.50 82 GLY A C 1
ATOM 649 O O . GLY A 1 82 ? -3.262 -8.585 2.222 1.00 97.50 82 GLY A O 1
ATOM 650 N N . GLY A 1 83 ? -4.414 -7.125 0.960 1.00 97.62 83 GLY A N 1
ATOM 651 C CA . GLY A 1 83 ? -5.656 -7.254 1.705 1.00 97.62 83 GLY A CA 1
ATOM 652 C C . GLY A 1 83 ? -6.875 -6.758 0.940 1.00 97.62 83 GLY A C 1
ATOM 653 O O . GLY A 1 83 ? -6.793 -5.798 0.177 1.00 97.62 83 GLY A O 1
ATOM 654 N N . ARG A 1 84 ? -8.014 -7.403 1.174 1.00 97.56 84 ARG A N 1
ATOM 655 C CA . ARG A 1 84 ? -9.317 -6.984 0.663 1.00 97.56 84 ARG A CA 1
ATOM 656 C C . ARG A 1 84 ? -10.124 -6.337 1.774 1.00 97.56 84 ARG A C 1
ATOM 658 O O . ARG A 1 84 ? -10.336 -6.949 2.819 1.00 97.56 84 ARG A O 1
ATOM 665 N N . LEU A 1 85 ? -10.552 -5.102 1.536 1.00 93.69 85 LEU A N 1
ATOM 666 C CA . LEU A 1 85 ? -11.457 -4.382 2.427 1.00 93.69 85 LEU A CA 1
ATOM 667 C C . LEU A 1 85 ? -12.886 -4.869 2.161 1.00 93.69 85 LEU A C 1
ATOM 669 O O . LEU A 1 85 ? -13.299 -4.912 1.001 1.00 93.69 85 LEU A O 1
ATOM 673 N N . LEU A 1 86 ? -13.580 -5.262 3.229 1.00 81.69 86 LEU A N 1
ATOM 674 C CA . LEU A 1 86 ? -14.964 -5.741 3.220 1.00 81.69 86 LEU A CA 1
ATOM 675 C C . LEU A 1 86 ? -15.932 -4.631 3.640 1.00 81.69 86 LEU A C 1
ATOM 677 O O . LEU A 1 86 ? -15.507 -3.747 4.421 1.00 81.69 86 LEU A O 1
#

Sequence (86 aa):
YRHAGIQVPRTTGEQYRASLLLPRHALQPGDVIFFHLRGASKVSHVGIYLGDGRFIHAPSTGKKVSVSELGDPYWRRRFASGGRLL

Foldseek 3Di:
DVVVVFDADDAPQRNVVQFDWDAPVPDDFQWKWFWDPPPDPTTHFIWTDHDPQKTWGDPDPPDDIDIDGCPPPVNVVTTDTITDHD

Nearest PDB structures (fold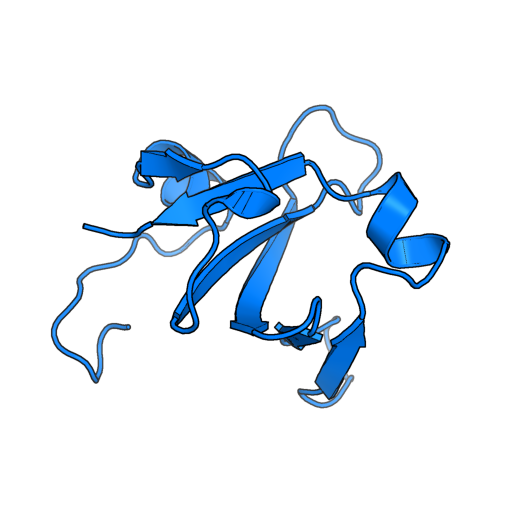seek):
  4xcm-assembly1_B  TM=9.335E-01  e=7.226E-07  Thermus thermophilus HB8
  4xcm-assembly1_A  TM=9.389E-01  e=4.262E-06  Thermus thermophilus HB8
  3h41-assembly1_A  TM=8.998E-01  e=3.414E-06  Bacillus cereus ATCC 10987
  2hbw-assembly1_A  TM=8.794E-01  e=5.945E-06  Trichormus variabilis ATCC 29413
  2evr-assembly1_A  TM=8.844E-01  e=1.157E-05  Nostoc punctiforme PCC 73102

Solvent-accessible surface area (backbone atoms only — not comparable to full-atom values): 4984 Å² total; per-residue (Å²): 91,65,95,73,76,35,74,70,61,93,45,57,55,51,37,56,72,62,22,54,76,34,59,79,92,70,64,48,62,73,22,37,36,32,21,35,78,78,82,46,102,52,56,64,41,61,31,38,28,64,43,95,57,29,28,41,32,68,82,46,92,98,53,68,74,45,77,50,46,50,80,41,69,75,46,46,77,24,57,70,45,32,23,39,79,106

Radius of gyration: 12.06 Å; Cα contacts (8 Å, |Δi|>4): 165; chains: 1; bounding box: 33×31×26 Å

pLDDT: mean 94.51, std 5.52, range [67.19, 98.69]